Protein AF-A0A7S3IRS1-F1 (afdb_monomer)

Radius of gyration: 21.04 Å; Cα contacts (8 Å, |Δi|>4): 95; chains: 1; bounding box: 42×36×64 Å

Organism: NCBI:txid197538

Secondary structure (DSSP, 8-state):
--SHHHHHHHHHHHHHHHHHHHHHHHHHHHHHHHHHHH---EEEETT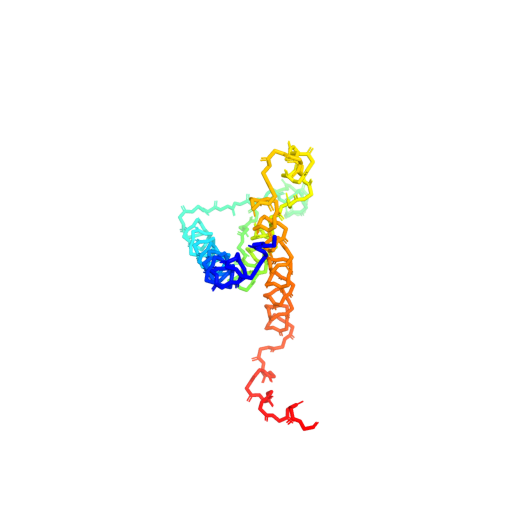TTTTT-EEEE----HHHHHHHHHHHT---HHHHHHH--TTT-HHHHHHHHHHHHHHHHHHHHHHHHHHHHHH-TTTGGGGGGS--

Sequence (132 aa):
MRRKQFFENFINIIKFGIFGSLFTYVFFVVFTYLLFNYVDMKMWDPEANDGQGATVDFNLTTLEIMLVCSIFVSSDIIAAMSILKFDEQPHIFSIILGEGLFNDVVVLVLYQTVNMFQENPESVFNTKMAFQ

Structure (mmCIF, N/CA/C/O backbone):
data_AF-A0A7S3IRS1-F1
#
_entry.id   AF-A0A7S3IRS1-F1
#
loop_
_atom_site.group_PDB
_atom_site.id
_atom_site.type_symbol
_atom_site.label_atom_id
_atom_site.label_alt_id
_atom_site.label_comp_id
_atom_site.label_asym_id
_atom_site.label_entity_id
_atom_site.label_seq_id
_atom_site.pdbx_PDB_ins_code
_atom_site.Cartn_x
_atom_site.Cartn_y
_atom_site.Cartn_z
_atom_site.occupancy
_atom_site.B_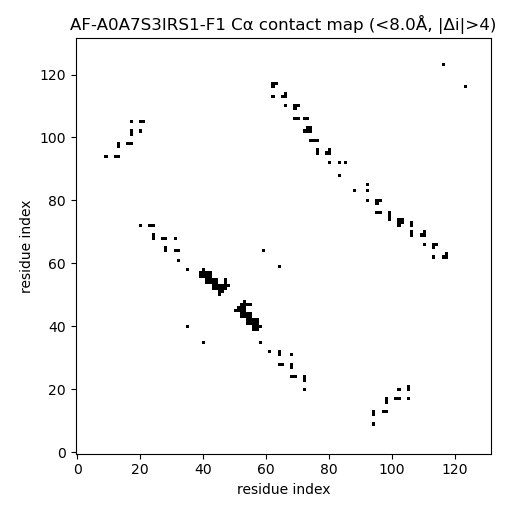iso_or_equiv
_atom_site.auth_seq_id
_atom_site.auth_comp_id
_atom_site.auth_asym_id
_atom_site.auth_atom_id
_atom_site.pdbx_PDB_model_num
ATOM 1 N N . MET A 1 1 ? -18.569 0.576 34.014 1.00 47.03 1 MET A N 1
ATOM 2 C CA . MET A 1 1 ? -17.466 -0.300 33.557 1.00 47.03 1 MET A CA 1
ATOM 3 C C . MET A 1 1 ? -17.968 -1.179 32.420 1.00 47.03 1 MET A C 1
ATOM 5 O O . MET A 1 1 ? -18.788 -2.046 32.666 1.00 47.03 1 MET A O 1
ATOM 9 N N . ARG A 1 2 ? -17.535 -0.935 31.178 1.00 50.00 2 ARG A N 1
ATOM 10 C CA . ARG A 1 2 ? -17.860 -1.804 30.027 1.00 50.00 2 ARG A CA 1
ATOM 11 C C . ARG A 1 2 ? -16.725 -1.877 28.992 1.00 50.00 2 ARG A C 1
ATOM 13 O O . ARG A 1 2 ? -16.952 -2.223 27.843 1.00 50.00 2 ARG A O 1
ATOM 20 N N . ARG A 1 3 ? -15.488 -1.573 29.420 1.00 52.94 3 ARG A N 1
ATOM 21 C CA . ARG A 1 3 ? -14.276 -1.665 28.584 1.00 52.94 3 ARG A CA 1
ATOM 22 C C . ARG A 1 3 ? -13.940 -3.118 28.198 1.00 52.94 3 ARG A C 1
ATOM 24 O O . ARG A 1 3 ? -13.416 -3.328 27.119 1.00 52.94 3 ARG A O 1
ATOM 31 N N . LYS A 1 4 ? -14.291 -4.125 29.014 1.00 52.31 4 LYS A N 1
ATOM 32 C CA . LYS A 1 4 ? -13.929 -5.539 28.760 1.00 52.31 4 LYS A CA 1
ATOM 33 C C . LYS A 1 4 ? -14.598 -6.162 27.524 1.00 52.31 4 LYS A C 1
ATOM 35 O O . LYS A 1 4 ? -13.896 -6.761 26.728 1.00 52.31 4 LYS A O 1
ATOM 40 N N . GLN A 1 5 ? -15.896 -5.939 27.304 1.00 54.34 5 GLN A N 1
ATOM 41 C CA . GLN A 1 5 ? -16.614 -6.493 26.136 1.00 54.34 5 GLN A CA 1
ATOM 42 C C . GLN A 1 5 ? -16.228 -5.826 24.806 1.00 54.34 5 GLN A C 1
ATOM 44 O O . GLN A 1 5 ? -16.491 -6.346 23.730 1.00 54.34 5 GLN A O 1
ATOM 49 N N . PHE A 1 6 ? -15.592 -4.659 24.875 1.00 52.94 6 PHE A N 1
ATOM 50 C CA . PHE A 1 6 ? -15.097 -3.941 23.707 1.00 52.94 6 PHE A CA 1
ATOM 51 C C . PHE A 1 6 ? -13.775 -4.521 23.200 1.00 52.94 6 PHE A C 1
ATOM 53 O O . PHE A 1 6 ? -13.571 -4.628 21.998 1.00 52.94 6 PHE A O 1
ATOM 60 N N . PHE A 1 7 ? -12.906 -4.952 24.123 1.00 54.34 7 PHE A N 1
ATOM 61 C CA . PHE A 1 7 ? -11.638 -5.614 23.807 1.00 54.34 7 PHE A CA 1
ATOM 62 C C . PHE A 1 7 ? -11.807 -7.071 23.354 1.00 54.34 7 PHE A C 1
ATOM 64 O O . PHE A 1 7 ? -10.923 -7.582 22.673 1.00 54.34 7 PHE A O 1
ATOM 71 N N . GLU A 1 8 ? -12.933 -7.723 23.665 1.00 59.78 8 GLU A N 1
ATOM 72 C CA . GLU A 1 8 ? -13.215 -9.096 23.209 1.00 59.78 8 GLU A CA 1
ATOM 73 C C . GLU A 1 8 ? -13.374 -9.188 21.681 1.00 59.78 8 GLU A C 1
ATOM 75 O O . GLU A 1 8 ? -12.903 -10.150 21.077 1.00 59.78 8 GLU A O 1
ATOM 80 N N . ASN A 1 9 ? -13.927 -8.154 21.032 1.00 57.59 9 ASN A N 1
ATOM 81 C CA . ASN A 1 9 ? -14.125 -8.130 19.575 1.00 57.59 9 ASN A CA 1
ATOM 82 C C . ASN A 1 9 ? -13.158 -7.206 18.819 1.00 57.59 9 ASN A C 1
ATOM 84 O O . ASN A 1 9 ? -13.053 -7.303 17.597 1.00 57.59 9 ASN A O 1
ATOM 88 N N . PHE A 1 10 ? -12.413 -6.349 19.519 1.00 63.25 10 PHE A N 1
ATOM 89 C CA . PHE A 1 10 ? -11.463 -5.411 18.914 1.00 63.25 10 PHE A CA 1
ATOM 90 C C . PHE A 1 10 ? -10.359 -6.114 18.115 1.00 63.25 10 PHE A C 1
ATOM 92 O O . PHE A 1 10 ? -10.013 -5.683 17.021 1.00 63.25 10 PHE A O 1
ATOM 99 N N . ILE A 1 11 ? -9.866 -7.252 18.611 1.00 61.72 11 ILE A N 1
ATOM 100 C CA . ILE A 1 11 ? -8.849 -8.053 17.917 1.00 61.72 11 ILE A CA 1
ATOM 101 C C . ILE A 1 11 ? -9.387 -8.637 16.606 1.00 61.72 11 ILE A C 1
ATOM 103 O O . ILE A 1 11 ? -8.650 -8.699 15.629 1.00 61.72 11 ILE A O 1
ATOM 107 N N . ASN A 1 12 ? -10.658 -9.042 16.546 1.00 63.69 12 ASN A N 1
ATOM 108 C CA . ASN A 1 12 ? -11.251 -9.512 15.290 1.00 63.69 12 ASN A CA 1
ATOM 109 C C . ASN A 1 12 ? -11.444 -8.370 14.284 1.00 63.69 12 ASN A C 1
ATOM 111 O O . A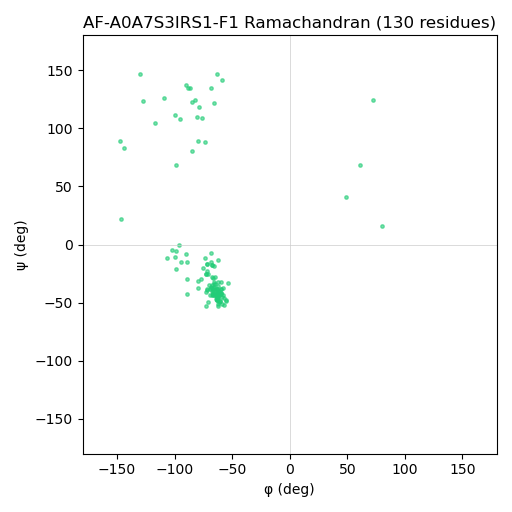SN A 1 12 ? -11.255 -8.581 13.090 1.00 63.69 12 ASN A O 1
ATOM 115 N N . ILE A 1 13 ? -11.759 -7.164 14.763 1.00 63.53 13 ILE A N 1
ATOM 116 C CA . ILE A 1 13 ? -11.887 -5.966 13.923 1.00 63.53 13 ILE A CA 1
ATOM 117 C C . ILE A 1 13 ? -10.513 -5.537 13.382 1.00 63.53 13 ILE A C 1
ATOM 119 O O . ILE A 1 13 ? -10.377 -5.287 12.188 1.00 63.53 13 ILE A O 1
ATOM 123 N N . ILE A 1 14 ? -9.467 -5.551 14.215 1.00 68.19 14 ILE A N 1
ATOM 124 C CA . ILE A 1 14 ? -8.084 -5.287 13.784 1.00 68.19 14 ILE A CA 1
ATOM 125 C C . ILE A 1 14 ? -7.589 -6.346 12.799 1.00 68.19 14 ILE A C 1
ATOM 127 O O . ILE A 1 14 ? -6.968 -6.001 11.799 1.00 68.19 14 ILE A O 1
ATOM 131 N N . LYS A 1 15 ? -7.867 -7.634 13.045 1.00 64.44 15 LYS A N 1
ATOM 132 C CA . LYS A 1 15 ? -7.507 -8.712 12.110 1.00 64.44 15 LYS A CA 1
ATOM 133 C C . LYS A 1 15 ? -8.123 -8.490 10.733 1.00 64.44 15 LYS A C 1
ATOM 135 O O . LYS A 1 15 ? -7.463 -8.760 9.737 1.00 64.44 15 LYS A O 1
ATOM 140 N N . PHE A 1 16 ? -9.353 -7.979 10.677 1.00 65.94 16 PHE A N 1
ATOM 141 C CA . PHE A 1 16 ? -9.988 -7.609 9.415 1.00 65.94 16 PHE A CA 1
ATOM 142 C C . PHE A 1 16 ? -9.315 -6.389 8.764 1.00 65.94 16 PHE A C 1
ATOM 144 O O . PHE A 1 16 ? -9.140 -6.385 7.551 1.00 65.94 16 PHE A O 1
ATOM 151 N N . GLY A 1 17 ? -8.864 -5.406 9.552 1.00 67.25 17 GLY A N 1
ATOM 152 C CA . GLY A 1 17 ? -8.081 -4.262 9.061 1.00 67.25 17 GLY A CA 1
ATOM 153 C C . GLY A 1 17 ? -6.730 -4.663 8.454 1.00 67.25 17 GLY A C 1
ATOM 154 O O . GLY A 1 17 ? -6.436 -4.292 7.324 1.00 67.25 17 GLY A O 1
ATOM 155 N N . ILE A 1 18 ? -5.954 -5.506 9.148 1.00 71.31 18 ILE A N 1
ATOM 156 C CA . ILE A 1 18 ? -4.665 -6.037 8.655 1.00 71.31 18 ILE A CA 1
ATOM 157 C C . ILE A 1 18 ? -4.864 -6.892 7.400 1.00 71.31 18 ILE A C 1
ATOM 159 O O . ILE A 1 18 ? -4.099 -6.812 6.441 1.00 71.31 18 ILE A O 1
ATOM 163 N N . PHE A 1 19 ? -5.898 -7.736 7.397 1.00 79.94 19 PHE A N 1
ATOM 164 C CA . PHE A 1 19 ? -6.239 -8.508 6.208 1.00 79.94 19 PHE A CA 1
ATOM 165 C C . PHE A 1 19 ? -6.630 -7.585 5.046 1.00 79.94 19 PHE A C 1
ATOM 167 O O . PHE A 1 19 ? -6.275 -7.859 3.904 1.00 79.94 19 PHE A O 1
ATOM 174 N N . GLY A 1 20 ? -7.299 -6.471 5.349 1.00 78.62 20 GLY A N 1
ATOM 175 C CA . GLY A 1 20 ? -7.629 -5.416 4.401 1.00 78.62 20 GLY A CA 1
ATOM 176 C C . GLY A 1 20 ? -6.396 -4.798 3.747 1.00 78.62 20 GLY A C 1
ATOM 177 O O . GLY A 1 20 ? -6.337 -4.779 2.523 1.00 78.62 20 GLY A O 1
ATOM 178 N N . SER A 1 21 ? -5.398 -4.363 4.522 1.00 81.19 21 SER A N 1
ATOM 179 C CA . SER A 1 21 ? -4.188 -3.721 3.979 1.00 81.19 21 SER A CA 1
ATOM 180 C C . SER A 1 21 ? -3.304 -4.674 3.164 1.00 81.19 21 SER A C 1
ATOM 182 O O . SER A 1 21 ? -2.744 -4.296 2.135 1.00 81.19 21 SER A O 1
ATOM 184 N N . LEU A 1 22 ? -3.229 -5.951 3.549 1.00 83.00 22 LEU A N 1
ATOM 185 C CA . LEU A 1 22 ? -2.554 -6.968 2.733 1.00 83.00 22 LEU A CA 1
ATOM 186 C C . LEU A 1 22 ? -3.325 -7.282 1.446 1.00 83.00 22 LEU A C 1
ATOM 188 O O . LEU A 1 22 ? -2.724 -7.479 0.390 1.00 83.00 22 LEU A O 1
ATOM 192 N N . PHE A 1 23 ? -4.656 -7.322 1.514 1.00 87.56 23 PHE A N 1
ATOM 193 C CA . PHE A 1 23 ? -5.488 -7.541 0.338 1.00 87.56 23 PHE A CA 1
ATOM 194 C C . PHE A 1 23 ? -5.400 -6.365 -0.644 1.00 87.56 23 PHE A C 1
ATOM 196 O O . PHE A 1 23 ? -5.249 -6.593 -1.846 1.00 87.56 23 PHE A O 1
ATOM 203 N N . THR A 1 24 ? -5.430 -5.120 -0.155 1.00 86.19 24 THR A N 1
ATOM 204 C CA . THR A 1 24 ? -5.234 -3.931 -0.998 1.00 86.19 24 THR A CA 1
ATOM 205 C C . THR A 1 24 ? -3.841 -3.912 -1.610 1.00 86.19 24 THR A C 1
ATOM 207 O O . THR A 1 24 ? -3.729 -3.609 -2.794 1.00 86.19 24 THR A O 1
ATOM 210 N N . TYR A 1 25 ? -2.801 -4.326 -0.878 1.00 87.25 25 TYR A N 1
ATOM 211 C CA . TYR A 1 25 ? -1.452 -4.474 -1.431 1.00 87.25 25 TYR A CA 1
ATOM 212 C C . TYR A 1 25 ? -1.408 -5.433 -2.625 1.00 87.25 25 TYR A C 1
ATOM 214 O O . TYR A 1 25 ? -0.934 -5.064 -3.700 1.00 87.25 25 TYR A O 1
ATOM 222 N N . VAL A 1 26 ? -1.952 -6.646 -2.474 1.00 88.25 26 VAL A N 1
ATOM 223 C CA . VAL A 1 26 ? -2.006 -7.625 -3.573 1.00 88.25 26 VAL A CA 1
ATOM 224 C C . VAL A 1 26 ? -2.793 -7.065 -4.755 1.00 88.25 26 VAL A C 1
ATOM 226 O O . VAL A 1 26 ? -2.368 -7.202 -5.902 1.00 88.25 26 VAL A O 1
ATOM 229 N N . PHE A 1 27 ? -3.915 -6.397 -4.482 1.00 90.62 27 PHE A N 1
ATOM 230 C CA . PHE A 1 27 ? -4.725 -5.777 -5.520 1.00 90.62 27 PHE A CA 1
ATOM 231 C C . PHE A 1 27 ? -3.956 -4.682 -6.272 1.00 90.62 27 PHE A C 1
ATOM 233 O O . PHE A 1 27 ? -3.968 -4.679 -7.501 1.00 90.62 27 PHE A O 1
ATOM 240 N N . PHE A 1 28 ? -3.234 -3.803 -5.570 1.00 89.12 28 PHE A N 1
ATOM 241 C CA . PHE A 1 28 ? -2.414 -2.758 -6.185 1.00 89.12 28 PHE A CA 1
ATOM 242 C C . PHE A 1 28 ? -1.272 -3.326 -7.023 1.00 89.12 28 PHE A C 1
ATOM 244 O O . PHE A 1 28 ? -1.060 -2.850 -8.137 1.00 89.12 28 PHE A O 1
ATOM 251 N N . VAL A 1 29 ? -0.578 -4.365 -6.552 1.00 88.00 29 VAL A N 1
ATOM 252 C CA . VAL A 1 29 ? 0.498 -5.012 -7.321 1.00 88.00 29 VAL A CA 1
ATOM 253 C C . VAL A 1 29 ? -0.051 -5.638 -8.602 1.00 88.00 29 VAL A C 1
ATOM 255 O O . VAL A 1 29 ? 0.491 -5.397 -9.679 1.00 88.00 29 VAL A O 1
ATOM 258 N N . VAL A 1 30 ? -1.150 -6.396 -8.515 1.00 89.06 30 VAL A N 1
ATOM 259 C CA . VAL A 1 30 ? -1.781 -7.021 -9.691 1.00 89.06 30 VAL A CA 1
ATOM 260 C C . VAL A 1 30 ? -2.285 -5.962 -10.665 1.00 89.06 30 VAL A C 1
ATOM 262 O O . VAL A 1 30 ? -2.035 -6.061 -11.864 1.00 89.06 30 VAL A O 1
ATOM 265 N N . PHE A 1 31 ? -2.971 -4.936 -10.164 1.00 88.25 31 PHE A N 1
ATOM 266 C CA . PHE A 1 31 ? -3.513 -3.868 -10.996 1.00 88.25 31 PHE A CA 1
ATOM 267 C C . PHE A 1 31 ? -2.405 -3.079 -11.700 1.00 88.25 31 PHE A C 1
ATOM 269 O O . PHE A 1 31 ? -2.497 -2.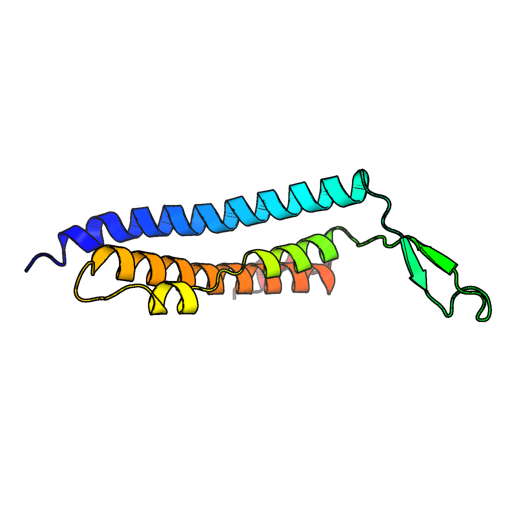828 -12.900 1.00 88.25 31 PHE A O 1
ATOM 276 N N . THR A 1 32 ? -1.327 -2.758 -10.985 1.00 84.62 32 THR A N 1
ATOM 277 C CA . THR A 1 32 ? -0.173 -2.048 -11.544 1.00 84.62 32 THR A CA 1
ATOM 278 C C . THR A 1 32 ? 0.560 -2.918 -12.564 1.00 84.62 32 THR A C 1
ATOM 280 O O . THR A 1 32 ? 0.850 -2.451 -13.660 1.00 84.62 32 THR A O 1
ATOM 283 N N . TYR A 1 33 ? 0.771 -4.206 -12.280 1.00 84.62 33 TYR A N 1
ATOM 284 C CA . TYR A 1 33 ? 1.360 -5.148 -13.238 1.00 84.62 33 TYR A CA 1
ATOM 285 C C . TYR A 1 33 ? 0.526 -5.283 -14.522 1.00 84.62 33 TYR A C 1
ATOM 287 O O . TYR A 1 33 ? 1.071 -5.301 -15.624 1.00 84.62 33 TYR A O 1
ATOM 295 N N . LEU A 1 34 ? -0.805 -5.341 -14.408 1.00 85.00 34 LEU A N 1
ATOM 296 C CA . LEU A 1 34 ? -1.689 -5.326 -15.574 1.00 85.00 34 LEU A CA 1
ATOM 297 C C . LEU A 1 34 ? -1.579 -4.001 -16.335 1.00 85.00 34 LEU A C 1
ATOM 299 O O . LEU A 1 34 ? -1.458 -4.027 -17.556 1.00 85.00 34 LEU A O 1
ATOM 303 N N . LEU A 1 35 ? -1.558 -2.858 -15.643 1.00 82.94 35 LEU A N 1
ATOM 304 C CA . LEU A 1 35 ? -1.369 -1.556 -16.284 1.00 82.94 35 LEU A CA 1
ATOM 305 C C . LEU A 1 35 ? -0.072 -1.496 -17.092 1.00 82.94 35 LEU A C 1
ATOM 307 O O . LEU A 1 35 ? -0.130 -1.093 -18.245 1.00 82.94 35 LEU A O 1
ATOM 311 N N . PHE A 1 36 ? 1.056 -1.963 -16.555 1.00 77.75 36 PHE A N 1
ATOM 312 C CA . PHE A 1 36 ? 2.326 -1.991 -17.294 1.00 77.75 36 PHE A CA 1
ATOM 313 C C . PHE A 1 36 ? 2.313 -2.923 -18.515 1.00 77.75 36 PHE A C 1
ATOM 315 O O . PHE A 1 36 ? 3.023 -2.665 -19.479 1.00 77.75 36 PHE A O 1
ATOM 322 N N . ASN A 1 37 ? 1.496 -3.982 -18.511 1.00 77.69 37 ASN A N 1
ATOM 323 C CA . ASN A 1 37 ? 1.354 -4.866 -19.673 1.00 77.69 37 ASN A CA 1
ATOM 324 C C . ASN A 1 37 ? 0.426 -4.295 -20.760 1.00 77.69 37 ASN A C 1
ATOM 326 O O . ASN A 1 37 ? 0.601 -4.608 -21.935 1.00 77.69 37 ASN A O 1
ATOM 330 N N . TYR A 1 38 ? -0.586 -3.508 -20.382 1.00 75.62 38 TYR A N 1
ATOM 331 C CA . TYR A 1 38 ? -1.579 -2.959 -21.318 1.00 75.62 38 TYR A CA 1
ATOM 332 C C . TYR A 1 38 ? -1.293 -1.512 -21.744 1.00 75.62 38 TYR A C 1
ATOM 334 O O . TYR A 1 38 ? -1.796 -1.075 -22.779 1.00 75.62 38 TYR A O 1
ATOM 342 N N . VAL A 1 39 ? -0.511 -0.766 -20.964 1.00 70.38 39 VAL A N 1
ATOM 343 C CA . VAL A 1 39 ? -0.173 0.639 -21.198 1.00 70.38 39 VAL A CA 1
ATOM 344 C C . VAL A 1 39 ? 1.331 0.743 -21.422 1.00 70.38 39 VAL A C 1
ATOM 346 O O . VAL A 1 39 ? 2.116 0.672 -20.481 1.00 70.38 39 VAL A O 1
ATOM 349 N N . ASP A 1 40 ? 1.724 0.936 -22.682 1.00 64.31 40 ASP A N 1
ATOM 350 C CA . ASP A 1 40 ? 3.110 1.221 -23.061 1.00 64.31 40 ASP A CA 1
ATOM 351 C C . ASP A 1 40 ? 3.441 2.668 -22.661 1.00 64.31 40 ASP A C 1
ATOM 353 O O . ASP A 1 40 ? 3.174 3.625 -23.396 1.00 64.31 40 ASP A O 1
ATOM 357 N N . MET A 1 41 ? 3.911 2.850 -21.425 1.00 63.22 41 MET A N 1
ATOM 358 C CA . MET A 1 41 ? 4.312 4.158 -20.915 1.00 63.22 41 MET A CA 1
ATOM 359 C C . MET A 1 41 ? 5.703 4.487 -21.450 1.00 63.22 41 MET A C 1
ATOM 361 O O . MET A 1 41 ? 6.671 3.786 -21.171 1.00 63.22 41 MET A O 1
ATOM 365 N N . LYS A 1 42 ? 5.811 5.570 -22.220 1.00 68.81 42 LYS A N 1
ATOM 366 C CA . LYS A 1 42 ? 7.089 6.079 -22.721 1.00 68.81 42 LYS A CA 1
ATOM 367 C C . LYS A 1 42 ? 7.413 7.381 -22.005 1.00 68.81 42 LYS A C 1
ATOM 369 O O . LYS A 1 42 ? 6.587 8.294 -21.978 1.00 68.81 42 LYS A O 1
ATOM 374 N N . MET A 1 43 ? 8.595 7.464 -21.411 1.00 66.94 43 MET A N 1
ATOM 375 C CA . MET A 1 43 ? 9.087 8.683 -20.781 1.00 66.94 43 MET A CA 1
ATOM 376 C C . MET A 1 43 ? 9.814 9.525 -21.830 1.00 66.94 43 MET A C 1
ATOM 378 O O . MET A 1 43 ? 10.592 9.005 -22.627 1.00 66.94 43 MET A O 1
ATOM 382 N N . TRP A 1 44 ? 9.542 10.829 -21.853 1.00 63.66 44 TRP A N 1
ATOM 383 C CA . TRP A 1 44 ? 10.276 11.761 -22.704 1.00 63.66 44 TRP A CA 1
ATOM 384 C C . TRP A 1 44 ? 11.604 12.111 -22.034 1.00 63.66 44 TRP A C 1
ATOM 386 O O . TRP A 1 44 ? 11.611 12.808 -21.018 1.00 63.66 44 TRP A O 1
ATOM 396 N N . ASP A 1 45 ? 12.708 11.626 -22.595 1.00 64.19 45 ASP A N 1
ATOM 397 C CA . ASP A 1 45 ? 14.055 11.988 -22.174 1.00 64.19 45 ASP A CA 1
ATOM 398 C C . ASP A 1 45 ? 14.610 13.055 -23.136 1.00 64.19 45 ASP A C 1
ATOM 400 O O . ASP A 1 45 ? 14.834 12.754 -24.312 1.00 64.19 45 ASP A O 1
ATOM 404 N N . PRO A 1 46 ? 14.811 14.308 -22.687 1.00 62.25 46 PRO A N 1
ATOM 405 C CA . PRO A 1 46 ? 15.347 15.379 -23.524 1.00 62.25 46 PRO A CA 1
ATOM 406 C C . PRO A 1 46 ? 16.827 15.189 -23.913 1.00 62.25 46 PRO A C 1
ATOM 408 O O . PRO A 1 46 ? 17.281 15.861 -24.839 1.00 62.25 46 PRO A O 1
ATOM 411 N N . GLU A 1 47 ? 17.574 14.293 -23.258 1.00 62.38 47 GLU A N 1
ATOM 412 C CA . GLU A 1 47 ? 19.004 14.058 -23.527 1.00 62.38 47 GLU A CA 1
ATOM 413 C C . GLU A 1 47 ? 19.268 12.834 -24.416 1.00 62.38 47 GLU A C 1
ATOM 415 O O . GLU A 1 47 ? 20.371 12.671 -24.947 1.00 62.38 47 GLU A O 1
ATOM 420 N N . ALA A 1 48 ? 18.255 12.001 -24.661 1.00 55.81 48 ALA A N 1
ATOM 421 C CA . ALA A 1 48 ? 18.385 10.850 -25.542 1.00 55.81 48 ALA A CA 1
ATOM 422 C C . ALA A 1 48 ? 18.569 11.274 -27.020 1.00 55.81 48 ALA A C 1
ATOM 424 O O . ALA A 1 48 ? 17.852 12.136 -27.532 1.00 55.81 48 ALA A O 1
ATOM 425 N N . ASN A 1 49 ? 19.526 10.635 -27.713 1.00 56.06 49 ASN A N 1
ATOM 426 C CA . ASN A 1 49 ? 20.008 10.961 -29.071 1.00 56.06 49 ASN A CA 1
ATOM 427 C C . ASN A 1 49 ? 20.619 12.374 -29.216 1.00 56.06 49 ASN A C 1
ATOM 429 O O . ASN A 1 49 ? 20.053 13.222 -29.904 1.00 56.06 49 ASN A O 1
ATOM 433 N N . ASP A 1 50 ? 21.783 12.626 -28.598 1.00 57.25 50 ASP A N 1
ATOM 434 C CA . ASP A 1 50 ? 22.581 13.859 -28.781 1.00 57.25 50 ASP A CA 1
ATOM 435 C C . ASP A 1 50 ? 21.755 15.165 -28.659 1.00 57.25 50 ASP A C 1
ATOM 437 O O . ASP A 1 50 ? 21.919 16.113 -29.432 1.00 57.25 50 ASP A O 1
ATOM 441 N N . GLY A 1 51 ? 20.833 15.218 -27.687 1.00 61.66 51 GLY A N 1
ATOM 442 C CA . GLY A 1 51 ? 20.023 16.409 -27.392 1.00 61.66 51 GLY A CA 1
ATOM 443 C C . GLY A 1 51 ? 18.819 16.648 -28.314 1.00 61.66 51 GLY A C 1
ATOM 444 O O . GLY A 1 51 ? 18.279 17.754 -28.327 1.00 61.66 51 GLY A O 1
ATOM 445 N N . GLN A 1 52 ? 18.385 15.648 -29.089 1.00 59.59 52 GLN A N 1
ATOM 446 C CA . GLN A 1 52 ? 17.175 15.744 -29.927 1.00 59.59 52 GLN A CA 1
ATOM 447 C C . GLN A 1 52 ? 15.895 15.290 -29.211 1.00 59.59 52 GLN A C 1
ATOM 449 O O . GLN A 1 52 ? 14.800 15.532 -29.718 1.00 59.59 52 GLN A O 1
ATOM 454 N N . GLY A 1 53 ? 16.028 14.722 -28.010 1.00 59.19 53 GLY A N 1
ATOM 455 C CA . GLY A 1 53 ? 14.928 14.213 -27.207 1.00 59.19 53 GLY A CA 1
ATOM 456 C C . GLY A 1 53 ? 14.364 12.920 -27.790 1.00 59.19 53 GLY A C 1
ATOM 457 O O . GLY A 1 53 ? 13.953 12.864 -28.950 1.00 59.19 53 GLY A O 1
ATOM 458 N N . ALA A 1 54 ? 14.326 11.859 -26.992 1.00 63.16 54 ALA A N 1
ATOM 459 C CA . ALA A 1 54 ? 13.738 10.592 -27.402 1.00 63.16 54 ALA A CA 1
ATOM 460 C C . ALA A 1 54 ? 12.759 10.082 -26.352 1.00 63.16 54 ALA A C 1
ATOM 462 O O . ALA A 1 54 ? 12.942 10.251 -25.148 1.00 63.16 54 ALA A O 1
ATOM 463 N N . THR A 1 55 ? 11.715 9.412 -26.824 1.00 62.38 55 THR A N 1
ATOM 464 C CA . THR A 1 55 ? 10.851 8.620 -25.957 1.00 62.38 55 THR A CA 1
ATOM 465 C C . THR A 1 55 ? 11.57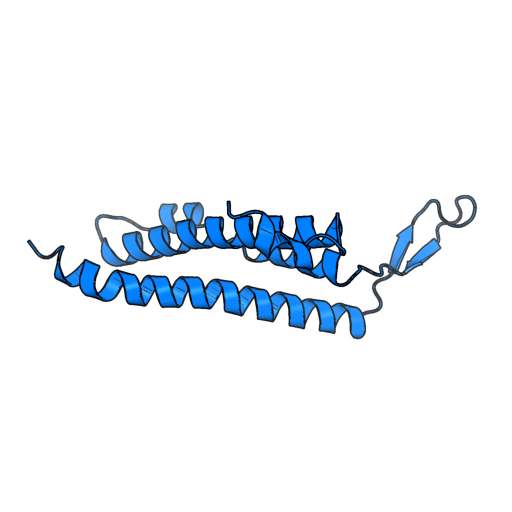6 7.325 -25.614 1.00 62.38 55 THR A C 1
ATOM 467 O O . THR A 1 55 ? 11.739 6.471 -26.488 1.00 62.38 55 THR A O 1
ATOM 470 N N . VAL A 1 56 ? 12.020 7.187 -24.370 1.00 66.31 56 VAL A N 1
ATOM 471 C CA . VAL A 1 56 ? 12.557 5.931 -23.841 1.00 66.31 56 VAL A CA 1
ATOM 472 C C . VAL A 1 56 ? 11.391 5.145 -23.245 1.00 66.31 56 VAL A C 1
ATOM 474 O O . VAL A 1 56 ? 10.513 5.718 -22.595 1.00 66.31 56 VAL A O 1
ATOM 477 N N . ASP A 1 57 ? 11.349 3.838 -23.492 1.00 66.69 57 ASP A N 1
ATOM 478 C CA . ASP A 1 57 ? 10.317 2.977 -22.917 1.00 66.69 57 ASP A CA 1
ATOM 479 C C . ASP A 1 57 ? 10.500 2.926 -21.392 1.00 66.69 57 ASP A C 1
ATOM 481 O O . ASP A 1 57 ? 11.566 2.567 -20.886 1.00 66.69 57 ASP A O 1
ATOM 485 N N . PHE A 1 58 ? 9.466 3.317 -20.647 1.00 64.69 58 PHE A N 1
ATOM 486 C CA . PHE A 1 58 ? 9.480 3.316 -19.189 1.00 64.69 58 PHE A CA 1
ATOM 487 C C . PHE A 1 58 ? 9.093 1.922 -18.699 1.00 64.69 58 PHE A C 1
ATOM 489 O O . PHE A 1 58 ? 7.940 1.646 -18.359 1.00 64.69 58 PHE A O 1
ATOM 496 N N . ASN A 1 59 ? 10.067 1.014 -18.715 1.00 65.25 59 ASN A N 1
ATOM 497 C CA . ASN A 1 59 ? 9.895 -0.336 -18.200 1.00 65.25 59 ASN A CA 1
ATOM 498 C C . ASN A 1 59 ? 10.393 -0.401 -16.752 1.00 65.25 59 ASN A C 1
ATOM 500 O O . ASN A 1 59 ? 11.594 -0.328 -16.504 1.00 65.25 59 ASN A O 1
ATOM 504 N N . LEU A 1 60 ? 9.466 -0.515 -15.800 1.00 67.81 60 LEU A N 1
ATOM 505 C CA . LEU A 1 60 ? 9.797 -0.801 -14.406 1.00 67.81 60 LEU A CA 1
ATOM 506 C C . LEU A 1 60 ? 9.891 -2.310 -14.202 1.00 67.81 60 LEU A C 1
ATOM 508 O O . LEU A 1 60 ? 8.997 -3.069 -14.593 1.00 67.81 60 LEU A O 1
ATOM 512 N N . THR A 1 61 ? 10.941 -2.738 -13.513 1.00 79.00 61 THR A N 1
ATOM 513 C CA . THR A 1 61 ? 11.087 -4.127 -13.085 1.00 79.00 61 THR A CA 1
ATOM 514 C C . THR A 1 61 ? 9.957 -4.474 -12.118 1.00 79.00 61 THR A C 1
ATOM 516 O O . THR A 1 61 ? 9.519 -3.649 -11.316 1.00 79.00 61 THR A O 1
ATOM 519 N N . THR A 1 62 ? 9.492 -5.726 -12.126 1.00 77.81 62 THR A N 1
ATOM 520 C CA . THR A 1 62 ? 8.417 -6.178 -11.225 1.00 77.81 62 THR A CA 1
ATOM 521 C C . THR A 1 62 ? 8.718 -5.895 -9.745 1.00 77.81 62 THR A C 1
ATOM 523 O O . THR A 1 62 ? 7.803 -5.569 -8.995 1.00 77.81 62 THR A O 1
ATOM 526 N N . LEU A 1 63 ? 9.987 -5.942 -9.325 1.00 82.44 63 LEU A N 1
ATOM 527 C CA . LEU A 1 63 ? 10.402 -5.583 -7.962 1.00 82.44 63 LEU A CA 1
ATOM 528 C C . LEU A 1 63 ? 10.233 -4.087 -7.655 1.00 82.44 63 LEU A C 1
ATOM 530 O O . LEU A 1 63 ? 9.753 -3.740 -6.578 1.00 82.44 63 LEU A O 1
ATOM 534 N N . GLU A 1 64 ? 10.545 -3.209 -8.609 1.00 83.00 64 GLU A N 1
ATOM 535 C CA . GLU A 1 64 ? 10.361 -1.761 -8.457 1.00 83.00 64 GLU A CA 1
ATOM 536 C C . GLU A 1 64 ? 8.870 -1.415 -8.362 1.00 83.00 64 GLU A C 1
ATOM 538 O O . GLU A 1 64 ? 8.463 -0.612 -7.521 1.00 83.00 64 GLU A O 1
ATOM 543 N N . ILE A 1 65 ? 8.033 -2.101 -9.149 1.00 85.12 65 ILE A N 1
ATOM 544 C CA . ILE A 1 65 ? 6.571 -2.002 -9.052 1.00 85.12 65 ILE A CA 1
ATOM 545 C C . ILE A 1 65 ? 6.097 -2.405 -7.649 1.00 85.12 65 ILE A C 1
ATOM 547 O O . ILE A 1 65 ? 5.278 -1.702 -7.055 1.00 85.12 65 ILE A O 1
ATOM 551 N N . MET A 1 66 ? 6.613 -3.507 -7.095 1.00 85.38 66 MET A N 1
ATOM 552 C CA . MET A 1 66 ? 6.257 -3.964 -5.746 1.00 85.38 66 MET A CA 1
ATOM 553 C C . MET A 1 66 ? 6.701 -2.975 -4.658 1.00 85.38 66 MET A C 1
ATOM 555 O O . MET A 1 66 ? 5.935 -2.729 -3.727 1.00 85.38 66 MET A O 1
ATOM 559 N N . LEU A 1 67 ? 7.880 -2.356 -4.792 1.00 86.31 67 LEU A N 1
ATOM 560 C CA . LEU A 1 67 ? 8.350 -1.313 -3.871 1.00 86.31 67 LEU A CA 1
ATOM 561 C C . LEU A 1 67 ? 7.421 -0.099 -3.871 1.00 86.31 67 LEU A C 1
ATOM 563 O O . LEU A 1 67 ? 6.983 0.351 -2.812 1.00 86.31 67 LEU A O 1
ATOM 567 N N . VAL A 1 68 ? 7.080 0.405 -5.058 1.00 87.38 68 VAL A N 1
ATOM 568 C CA . VAL A 1 68 ? 6.176 1.552 -5.208 1.00 87.38 68 VAL A CA 1
ATOM 569 C C . VAL A 1 68 ? 4.787 1.223 -4.651 1.00 87.38 68 VAL A C 1
ATOM 571 O O . VAL A 1 68 ? 4.226 2.004 -3.881 1.00 87.38 68 VAL A O 1
ATOM 574 N N . CYS A 1 69 ? 4.255 0.035 -4.957 1.00 88.31 69 CYS A N 1
ATOM 575 C CA . CYS A 1 69 ? 2.972 -0.422 -4.417 1.00 88.31 69 CYS A CA 1
ATOM 576 C C . CYS A 1 69 ? 2.994 -0.564 -2.888 1.00 88.31 69 CYS A C 1
ATOM 578 O O . CYS A 1 69 ? 1.976 -0.323 -2.242 1.00 88.31 69 CYS A O 1
ATOM 580 N N . SER A 1 70 ? 4.140 -0.927 -2.300 1.00 87.00 70 SER A N 1
ATOM 581 C CA . SER A 1 70 ? 4.284 -1.040 -0.846 1.00 87.00 70 SER A CA 1
ATOM 582 C C . SER A 1 70 ? 4.090 0.308 -0.163 1.00 87.00 70 SER A C 1
ATOM 584 O O . SER A 1 70 ? 3.445 0.371 0.878 1.00 87.00 70 SER A O 1
ATOM 586 N N . ILE A 1 71 ? 4.619 1.384 -0.746 1.00 87.62 71 ILE A N 1
ATOM 587 C CA . ILE A 1 71 ? 4.472 2.742 -0.209 1.00 87.62 71 ILE A CA 1
ATOM 588 C C . ILE A 1 71 ? 3.031 3.239 -0.398 1.00 87.62 71 ILE A C 1
ATOM 590 O O . ILE A 1 71 ? 2.470 3.853 0.508 1.00 87.62 71 ILE A O 1
ATOM 594 N N . PHE A 1 72 ? 2.399 2.933 -1.537 1.00 87.38 72 PHE A N 1
ATOM 595 C CA . PHE A 1 72 ? 1.029 3.373 -1.839 1.00 87.38 72 PHE A CA 1
ATOM 596 C C . PHE A 1 72 ? -0.067 2.759 -0.961 1.00 87.38 72 PHE A C 1
ATOM 598 O O . PHE A 1 72 ? -1.165 3.304 -0.905 1.00 87.38 72 PHE A O 1
ATOM 605 N N . VAL A 1 73 ? 0.209 1.657 -0.265 1.00 87.81 73 VAL A N 1
ATOM 606 C CA . VAL A 1 73 ? -0.725 1.054 0.704 1.00 87.81 73 VAL A CA 1
ATOM 607 C C . VAL A 1 73 ? -0.830 1.849 2.011 1.00 87.81 73 VAL A C 1
ATOM 609 O O . VAL A 1 73 ? -1.737 1.607 2.808 1.00 87.81 73 VAL A O 1
ATOM 612 N N . SER A 1 74 ? 0.058 2.818 2.236 1.00 87.06 74 SER A N 1
ATOM 613 C CA . SER A 1 74 ? -0.014 3.695 3.405 1.00 87.06 74 SER A CA 1
ATOM 614 C C . SER A 1 74 ? -1.336 4.477 3.471 1.00 87.06 74 SER A C 1
ATOM 616 O O . SER A 1 74 ? -1.852 4.940 2.454 1.00 87.06 74 SER A O 1
ATOM 618 N N . SER A 1 75 ? -1.867 4.641 4.684 1.00 85.06 75 SER A N 1
ATOM 619 C CA . SER A 1 75 ? -3.163 5.270 4.974 1.00 85.06 75 SER A CA 1
ATOM 620 C C . SER A 1 75 ? -2.976 6.365 6.022 1.00 85.06 75 SER A C 1
ATOM 622 O O . SER A 1 75 ? -2.524 6.094 7.133 1.00 85.06 75 SER A O 1
ATOM 624 N N . ASP A 1 76 ? -3.379 7.597 5.706 1.00 85.25 76 ASP A N 1
ATOM 625 C CA . ASP A 1 76 ? -3.226 8.748 6.604 1.00 85.25 76 ASP A CA 1
ATOM 626 C C . ASP A 1 76 ? -4.309 8.799 7.694 1.00 85.25 76 ASP A C 1
ATOM 628 O O . ASP A 1 76 ? -5.349 9.456 7.565 1.00 85.25 76 ASP A O 1
ATOM 632 N N . ILE A 1 77 ? -4.048 8.157 8.833 1.00 85.81 77 ILE A N 1
ATOM 633 C CA . ILE A 1 77 ? -5.006 8.147 9.949 1.00 85.81 77 ILE A CA 1
ATOM 634 C C . ILE A 1 77 ? -5.127 9.473 10.698 1.00 85.81 77 ILE A C 1
ATOM 636 O O . ILE A 1 77 ? -6.180 9.751 11.266 1.00 85.81 77 ILE A O 1
ATOM 640 N N . ILE A 1 78 ? -4.100 10.329 10.693 1.00 85.81 78 ILE A N 1
ATOM 641 C CA . ILE A 1 78 ? -4.114 11.601 11.442 1.00 85.81 78 ILE A CA 1
ATOM 642 C C . ILE A 1 78 ? -5.220 12.526 10.913 1.00 85.81 78 ILE A C 1
ATOM 644 O O . ILE A 1 78 ? -5.921 13.171 11.697 1.00 85.81 78 ILE A O 1
ATOM 648 N N . ALA A 1 79 ? -5.436 12.535 9.594 1.00 86.31 79 ALA A N 1
ATOM 649 C CA . ALA A 1 79 ? -6.510 13.296 8.968 1.00 86.31 79 ALA A CA 1
ATOM 650 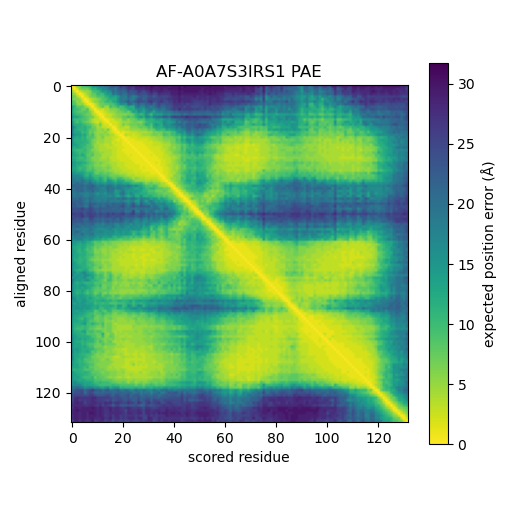C C . ALA A 1 79 ? -7.892 12.794 9.420 1.00 86.31 79 ALA A C 1
ATOM 652 O O . ALA A 1 79 ? -8.715 13.591 9.875 1.00 86.31 79 ALA A O 1
ATOM 653 N N . ALA A 1 80 ? -8.127 11.478 9.396 1.00 84.31 80 ALA A N 1
ATOM 654 C CA . ALA A 1 80 ? -9.378 10.880 9.873 1.00 84.31 80 ALA A CA 1
ATOM 655 C C . ALA A 1 80 ? -9.621 11.150 11.371 1.00 84.31 80 ALA A C 1
ATOM 657 O O . ALA A 1 80 ? -10.734 11.482 11.787 1.00 84.31 80 ALA A O 1
ATOM 658 N N . MET A 1 81 ? -8.563 11.081 12.178 1.00 83.50 81 MET A N 1
ATOM 659 C CA . MET A 1 81 ? -8.604 11.323 13.622 1.00 83.50 81 MET A CA 1
ATOM 660 C C . MET A 1 81 ? -8.905 12.783 13.974 1.00 83.50 81 MET A C 1
ATOM 662 O O . MET A 1 81 ? -9.504 13.040 15.013 1.00 83.50 81 MET A O 1
ATOM 666 N N . SER A 1 82 ? -8.538 13.733 13.109 1.00 85.12 82 SER A N 1
ATOM 667 C CA . SER A 1 82 ? -8.838 15.157 13.311 1.00 85.12 82 SER A CA 1
ATOM 668 C C . SER A 1 82 ? -10.321 15.507 13.117 1.00 85.12 82 SER A C 1
ATOM 670 O O . SER A 1 82 ? -10.797 16.503 13.660 1.00 85.12 82 SER A O 1
ATOM 672 N N . ILE A 1 83 ? -11.058 14.682 12.365 1.00 85.81 83 ILE A N 1
ATOM 673 C CA . ILE A 1 83 ? -12.484 14.882 12.063 1.00 85.81 83 ILE A CA 1
ATOM 674 C C . ILE A 1 83 ? -13.370 14.223 13.133 1.00 85.81 83 ILE A C 1
ATOM 676 O O . ILE A 1 83 ? -14.479 14.685 13.409 1.00 85.81 83 ILE A O 1
ATOM 680 N N . LEU A 1 84 ? -12.889 13.148 13.760 1.00 80.94 84 LEU A N 1
ATOM 681 C CA . LEU A 1 84 ? -13.632 12.389 14.761 1.00 80.94 84 LEU A CA 1
ATOM 682 C C . LEU A 1 84 ? -13.552 13.023 16.151 1.00 80.94 84 LEU A C 1
ATOM 684 O O . LEU A 1 84 ? -12.481 13.173 16.736 1.00 80.94 84 LEU A O 1
ATOM 688 N N . LYS A 1 85 ? -14.717 13.303 16.739 1.00 77.12 85 LYS A N 1
ATOM 689 C CA . LYS A 1 85 ? -14.819 13.720 18.141 1.00 77.12 85 LYS A CA 1
ATOM 690 C C . LYS A 1 85 ? -14.863 12.503 19.059 1.00 77.12 85 LYS A C 1
ATOM 692 O O . LYS A 1 85 ? -15.770 11.674 18.972 1.00 77.12 85 LYS A O 1
ATOM 697 N N . PHE A 1 86 ? -13.912 12.435 19.988 1.00 69.50 86 PHE A N 1
ATOM 698 C CA . PHE A 1 86 ? -13.816 11.350 20.968 1.00 69.50 86 PHE A CA 1
ATOM 699 C C . PHE A 1 86 ? -15.064 11.231 21.861 1.00 69.50 86 PHE A C 1
ATOM 701 O O . PHE A 1 86 ? -15.449 10.126 22.244 1.00 69.50 86 PHE A O 1
ATOM 708 N N . ASP A 1 87 ? -15.713 12.361 22.149 1.00 72.44 87 ASP A N 1
ATOM 709 C CA . ASP A 1 87 ? -16.861 12.436 23.058 1.00 72.44 87 ASP A CA 1
ATOM 710 C C . ASP A 1 87 ? -18.139 11.809 22.481 1.00 72.44 87 ASP A C 1
ATOM 712 O O . ASP A 1 87 ? -18.996 11.347 23.234 1.00 72.44 87 ASP A O 1
ATOM 716 N N . GLU A 1 88 ? -18.266 11.758 21.152 1.00 76.75 88 GLU A N 1
ATOM 717 C CA . GLU A 1 88 ? -19.455 11.228 20.479 1.00 76.75 88 GLU A CA 1
ATOM 718 C C . GLU A 1 88 ? -19.340 9.714 20.239 1.00 76.75 88 GLU A C 1
ATOM 720 O O . GLU A 1 88 ? -20.306 8.979 20.463 1.00 76.75 88 GLU A O 1
ATOM 725 N N . GLN A 1 89 ? -18.169 9.220 19.807 1.00 74.25 89 GLN A N 1
ATOM 726 C CA . GLN A 1 89 ? -17.982 7.811 19.424 1.00 74.25 89 GLN A CA 1
ATOM 727 C C . GLN A 1 89 ? -16.595 7.242 19.792 1.00 74.25 89 GLN A C 1
ATOM 729 O O . GLN A 1 89 ? -15.725 7.081 18.931 1.00 74.25 89 GLN A O 1
ATOM 734 N N . PRO A 1 90 ? -16.393 6.796 21.049 1.00 73.88 90 PRO A N 1
ATOM 735 C CA . PRO A 1 90 ? -15.109 6.246 21.498 1.00 73.88 90 PRO A CA 1
ATOM 736 C C . PRO A 1 90 ? -14.742 4.898 20.847 1.00 73.88 90 PRO A C 1
ATOM 738 O O . PRO A 1 90 ? -13.580 4.498 20.877 1.00 73.88 90 PRO A O 1
ATOM 741 N N . HIS A 1 91 ? -15.705 4.179 20.251 1.00 72.31 91 HIS A N 1
ATOM 742 C CA . HIS A 1 91 ? -15.436 2.901 19.573 1.00 72.31 91 HIS A CA 1
ATOM 743 C C . HIS A 1 91 ? -14.707 3.071 18.260 1.00 72.31 91 HIS A C 1
ATOM 745 O O . HIS A 1 91 ? -13.650 2.477 18.057 1.00 72.31 91 HIS A O 1
ATOM 751 N N . ILE A 1 92 ? -15.262 3.912 17.397 1.00 76.69 92 ILE A N 1
ATOM 752 C CA . ILE A 1 92 ? -14.756 4.117 16.046 1.00 76.69 92 ILE A CA 1
ATOM 753 C C . ILE A 1 92 ? -13.376 4.771 16.108 1.00 76.69 92 ILE A C 1
ATOM 755 O O . ILE A 1 92 ? -12.468 4.348 15.400 1.00 76.69 92 ILE A O 1
ATOM 759 N N . PHE A 1 93 ? -13.182 5.687 17.061 1.00 79.88 93 PHE A N 1
ATOM 760 C CA . PHE A 1 93 ? -11.879 6.276 17.358 1.00 79.88 93 PHE A CA 1
ATOM 761 C C . PHE A 1 93 ? -10.808 5.220 17.673 1.00 79.88 93 PHE A C 1
ATOM 763 O O . PHE A 1 93 ? -9.726 5.241 17.097 1.00 79.88 93 PHE A O 1
ATOM 770 N N . SER A 1 94 ? -11.109 4.255 18.553 1.00 77.56 94 SER A N 1
ATOM 771 C CA . SER A 1 94 ? -10.150 3.190 18.883 1.00 77.56 94 SER A CA 1
ATOM 772 C C . SER A 1 94 ? -9.853 2.258 17.704 1.00 77.56 94 SER A C 1
ATOM 774 O O . SER A 1 94 ? -8.738 1.758 17.597 1.00 77.56 94 SER A O 1
ATOM 776 N N . ILE A 1 95 ? -10.832 2.034 16.819 1.00 78.75 95 ILE A N 1
ATOM 777 C CA . ILE A 1 95 ? -10.689 1.167 15.641 1.00 78.75 95 ILE A CA 1
ATOM 778 C C . ILE A 1 95 ? -9.783 1.815 14.597 1.00 78.75 95 ILE A C 1
ATOM 780 O O . ILE A 1 95 ? -8.845 1.166 14.150 1.00 78.75 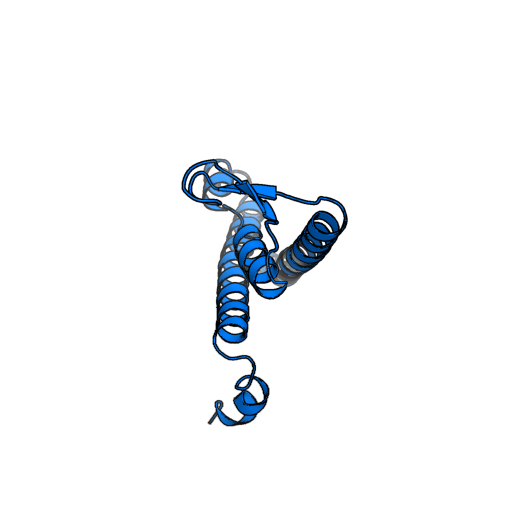95 ILE A O 1
ATOM 784 N N . ILE A 1 96 ? -10.028 3.079 14.248 1.00 80.62 96 ILE A N 1
ATOM 785 C CA . ILE A 1 96 ? -9.247 3.804 13.232 1.00 80.62 96 ILE A CA 1
ATOM 786 C C . ILE A 1 96 ? -7.810 4.020 13.706 1.00 80.62 96 ILE A C 1
ATOM 788 O O . ILE A 1 96 ? -6.871 3.810 12.947 1.00 80.62 96 ILE A O 1
ATOM 792 N N . LEU A 1 97 ? -7.624 4.357 14.987 1.00 80.69 97 LEU A N 1
ATOM 793 C CA . LEU A 1 97 ? -6.288 4.439 15.572 1.00 80.69 97 LEU A CA 1
ATOM 794 C C . LEU A 1 97 ? -5.555 3.091 15.497 1.00 80.69 97 LEU A C 1
ATOM 796 O O . LEU A 1 97 ? -4.367 3.053 15.194 1.00 80.69 97 LEU A O 1
ATOM 800 N N . GLY A 1 98 ? -6.256 1.990 15.787 1.00 79.69 98 GLY A N 1
ATOM 801 C CA . GLY A 1 98 ? -5.698 0.645 15.686 1.00 79.69 98 GLY A CA 1
ATOM 802 C C . GLY A 1 98 ? -5.297 0.299 14.254 1.00 79.69 98 GLY A C 1
ATOM 803 O O . GLY A 1 98 ? -4.156 -0.082 14.025 1.00 79.69 98 GLY A O 1
ATOM 804 N N . GLU A 1 99 ? -6.211 0.455 13.298 1.00 82.62 99 GLU A N 1
ATOM 805 C CA . GLU A 1 99 ? -5.973 0.161 11.881 1.00 82.62 99 GLU A CA 1
ATOM 806 C C . GLU A 1 99 ? -4.765 0.925 11.325 1.00 82.62 99 GLU A C 1
ATOM 808 O O . GLU A 1 99 ? -3.869 0.281 10.786 1.00 82.62 99 GLU A O 1
ATOM 813 N N . GLY A 1 100 ? -4.660 2.234 11.567 1.00 84.75 100 GLY A N 1
ATOM 814 C CA . GLY A 1 100 ? -3.515 3.024 11.105 1.00 84.75 100 GLY A CA 1
ATOM 815 C C . GLY A 1 100 ? -2.178 2.607 11.689 1.00 84.75 100 GLY A C 1
ATOM 816 O O . GLY A 1 100 ? -1.219 2.422 10.949 1.00 84.75 100 GLY A O 1
ATOM 817 N N . LEU A 1 101 ? -2.115 2.394 13.009 1.00 83.31 101 LEU A N 1
ATOM 818 C CA . LEU A 1 101 ? -0.880 1.943 13.660 1.00 83.31 101 LEU A CA 1
ATOM 819 C C . LEU A 1 101 ? -0.409 0.593 13.106 1.00 83.31 101 LEU A C 1
ATOM 821 O O . LEU A 1 101 ? 0.789 0.368 12.954 1.00 83.31 101 LEU A O 1
ATOM 825 N N . PHE A 1 102 ? -1.343 -0.315 12.810 1.00 83.12 102 PHE A N 1
ATOM 826 C CA . PHE A 1 102 ? -1.009 -1.585 12.172 1.00 83.12 102 PHE A CA 1
ATOM 827 C C . PHE A 1 102 ? -0.613 -1.409 10.704 1.00 83.12 102 PHE A C 1
ATOM 829 O O . PHE A 1 102 ? 0.313 -2.086 10.258 1.00 83.12 102 PHE A O 1
ATOM 836 N N . ASN A 1 103 ? -1.271 -0.515 9.965 1.00 85.56 103 ASN A N 1
ATOM 837 C CA . ASN A 1 103 ? -0.947 -0.241 8.570 1.00 85.56 103 ASN A CA 1
ATOM 838 C C . ASN A 1 103 ? 0.484 0.293 8.409 1.00 85.56 103 ASN A C 1
ATOM 840 O O . ASN A 1 103 ? 1.223 -0.216 7.569 1.00 85.56 103 ASN A O 1
ATOM 844 N N . ASP A 1 104 ? 0.917 1.208 9.280 1.00 87.62 104 ASP A N 1
ATOM 845 C CA . ASP A 1 104 ? 2.290 1.732 9.286 1.00 87.62 104 ASP A CA 1
ATOM 846 C C . ASP A 1 104 ? 3.332 0.614 9.462 1.00 87.62 104 ASP A C 1
ATOM 848 O O . ASP A 1 104 ? 4.338 0.565 8.751 1.00 87.62 104 ASP A O 1
ATOM 852 N N . VAL A 1 105 ? 3.079 -0.332 10.377 1.00 87.06 105 VAL A N 1
ATOM 853 C CA . VAL A 1 105 ? 3.965 -1.488 10.594 1.00 87.06 105 VAL A CA 1
ATOM 854 C C . VAL A 1 105 ? 3.988 -2.402 9.366 1.00 87.06 105 VAL A C 1
ATOM 856 O O . VAL A 1 105 ? 5.059 -2.853 8.963 1.00 87.06 105 VAL A O 1
ATOM 859 N N . VAL A 1 106 ? 2.829 -2.676 8.758 1.00 86.50 106 VAL A N 1
ATOM 860 C CA . VAL A 1 106 ? 2.726 -3.536 7.567 1.00 86.50 106 VAL A CA 1
ATOM 861 C C . VAL A 1 106 ? 3.465 -2.919 6.380 1.00 86.50 106 VAL A C 1
ATOM 863 O O . VAL A 1 106 ? 4.263 -3.611 5.749 1.00 86.50 106 VAL A O 1
ATOM 866 N N . VAL A 1 107 ? 3.258 -1.630 6.107 1.00 87.25 107 VAL A N 1
ATOM 867 C CA . VAL A 1 107 ? 3.931 -0.898 5.022 1.00 87.25 107 VAL A CA 1
ATOM 868 C C . VAL A 1 107 ? 5.443 -0.866 5.231 1.00 87.25 107 VAL A C 1
ATOM 870 O O . VAL A 1 107 ? 6.190 -1.120 4.286 1.00 87.25 107 VAL A O 1
ATOM 873 N N . LEU A 1 108 ? 5.910 -0.630 6.462 1.00 89.00 108 LEU A N 1
ATOM 874 C CA . LEU A 1 108 ? 7.339 -0.638 6.782 1.00 89.00 108 LEU A CA 1
ATOM 875 C C . LEU A 1 108 ? 7.971 -2.019 6.563 1.00 89.00 108 LEU A C 1
ATOM 877 O O . LEU A 1 108 ? 9.038 -2.114 5.955 1.00 89.00 108 LEU A O 1
ATOM 881 N N . VAL A 1 109 ? 7.313 -3.091 7.018 1.00 88.75 109 VAL A N 1
ATOM 882 C CA . VAL A 1 109 ? 7.806 -4.466 6.834 1.00 88.75 109 VAL A CA 1
ATOM 883 C C . VAL A 1 109 ? 7.793 -4.864 5.359 1.00 88.75 109 VAL A C 1
ATOM 885 O O . VAL A 1 109 ? 8.765 -5.457 4.891 1.00 88.75 109 VAL A O 1
ATOM 888 N N . LEU A 1 110 ? 6.735 -4.529 4.612 1.00 86.88 110 LEU A N 1
ATOM 889 C CA . LEU A 1 110 ? 6.664 -4.782 3.170 1.00 86.88 110 LEU A CA 1
ATOM 890 C C . LEU A 1 110 ? 7.787 -4.047 2.432 1.00 86.88 110 LEU A C 1
ATOM 892 O O . LEU A 1 110 ? 8.525 -4.683 1.683 1.00 86.88 110 LEU A O 1
ATOM 896 N N . TYR A 1 111 ? 7.988 -2.758 2.711 1.00 87.69 111 TYR A N 1
ATOM 897 C CA . TYR A 1 111 ? 9.034 -1.959 2.076 1.00 87.69 111 TYR A CA 1
ATOM 898 C C . TYR A 1 111 ? 10.424 -2.534 2.356 1.00 87.69 111 TYR A C 1
ATOM 900 O O . TYR A 1 111 ? 11.199 -2.756 1.429 1.00 87.69 111 TYR A O 1
ATOM 908 N N . GLN A 1 112 ? 10.725 -2.845 3.620 1.00 87.75 112 GLN A N 1
ATOM 909 C CA . GLN A 1 112 ? 12.003 -3.454 3.994 1.00 87.75 112 GLN A CA 1
ATOM 910 C C . GLN A 1 112 ? 12.203 -4.808 3.316 1.00 87.75 112 GLN A C 1
ATOM 912 O O . GLN A 1 112 ? 13.289 -5.083 2.813 1.00 87.75 112 GLN A O 1
ATOM 917 N N . THR A 1 113 ? 11.155 -5.631 3.261 1.00 86.31 113 THR A N 1
ATOM 918 C CA . THR A 1 113 ? 11.209 -6.943 2.615 1.00 86.31 113 THR A CA 1
ATOM 919 C C . THR A 1 113 ? 11.521 -6.796 1.127 1.00 86.31 113 THR A C 1
ATOM 921 O O . THR A 1 113 ? 12.466 -7.415 0.646 1.00 86.31 113 THR A O 1
ATOM 924 N N . VAL A 1 114 ? 10.785 -5.952 0.394 1.00 85.75 114 VAL A N 1
ATOM 925 C CA . VAL A 1 114 ? 11.006 -5.778 -1.051 1.00 85.75 114 VAL A CA 1
ATOM 926 C C . VAL A 1 114 ? 12.349 -5.092 -1.333 1.00 85.75 114 VAL A C 1
ATOM 928 O O . VAL A 1 114 ? 13.046 -5.511 -2.255 1.00 85.75 114 VAL A O 1
ATOM 931 N N . ASN A 1 115 ? 12.779 -4.125 -0.513 1.00 83.69 115 ASN A N 1
ATOM 932 C CA . ASN A 1 115 ? 14.097 -3.500 -0.661 1.00 83.69 115 ASN A CA 1
ATOM 933 C C . ASN A 1 115 ? 15.236 -4.517 -0.480 1.00 83.69 115 ASN A C 1
ATOM 935 O O . ASN A 1 115 ? 16.177 -4.541 -1.269 1.00 83.69 115 ASN A O 1
ATOM 939 N N . MET A 1 116 ? 15.122 -5.418 0.505 1.00 80.81 116 MET A N 1
ATOM 940 C CA . MET A 1 116 ? 16.079 -6.518 0.679 1.00 80.81 116 MET A CA 1
ATOM 941 C C . MET A 1 116 ? 16.106 -7.456 -0.536 1.00 80.81 116 MET A C 1
ATOM 943 O O . MET A 1 116 ? 17.185 -7.872 -0.958 1.00 80.81 116 MET A O 1
ATOM 947 N N . PHE A 1 117 ? 14.943 -7.767 -1.120 1.00 79.56 117 PHE A N 1
ATOM 948 C CA . PHE A 1 117 ? 14.859 -8.574 -2.344 1.00 79.56 117 PHE A CA 1
ATOM 949 C C . PHE A 1 117 ? 15.482 -7.883 -3.562 1.00 79.56 117 PHE A C 1
ATOM 951 O O . PHE A 1 117 ? 16.054 -8.566 -4.410 1.00 79.56 117 PHE A O 1
ATOM 958 N N . GLN A 1 118 ? 15.384 -6.555 -3.655 1.00 75.50 118 GLN A N 1
ATOM 959 C CA . GLN A 1 118 ? 15.988 -5.780 -4.738 1.00 75.50 118 GLN A CA 1
ATOM 960 C C . GLN A 1 118 ? 17.515 -5.697 -4.615 1.00 75.50 118 GLN A C 1
ATOM 962 O O . GLN A 1 118 ? 18.211 -5.825 -5.619 1.00 75.50 118 GLN A O 1
ATOM 967 N N . GLU A 1 1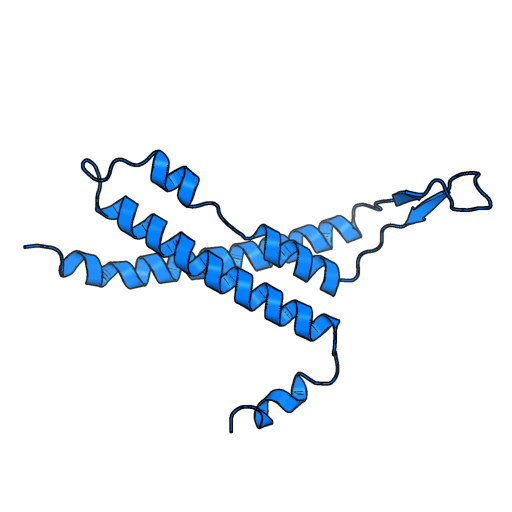19 ? 18.045 -5.513 -3.404 1.00 72.69 119 GLU A N 1
ATOM 968 C CA . GLU A 1 119 ? 19.492 -5.392 -3.184 1.00 72.69 119 GLU A CA 1
ATOM 969 C C . GLU A 1 119 ? 20.233 -6.742 -3.241 1.00 72.69 119 GLU A C 1
ATOM 971 O O . GLU A 1 119 ? 21.403 -6.765 -3.617 1.00 72.69 119 GLU A O 1
ATOM 976 N N . ASN A 1 120 ? 19.595 -7.869 -2.881 1.00 65.19 120 ASN A N 1
ATOM 977 C CA . ASN A 1 120 ? 20.250 -9.186 -2.829 1.00 65.19 120 ASN A CA 1
ATOM 978 C C . ASN A 1 120 ? 19.303 -10.362 -3.170 1.00 65.19 120 ASN A C 1
ATOM 980 O O . ASN A 1 120 ? 18.752 -10.993 -2.262 1.00 65.19 120 ASN A O 1
ATOM 984 N N . PRO A 1 121 ? 19.170 -10.762 -4.449 1.00 57.41 121 PRO A N 1
ATOM 985 C CA . PRO A 1 121 ? 18.325 -11.898 -4.832 1.00 57.41 121 PRO A CA 1
ATOM 986 C C . PRO A 1 121 ? 18.807 -13.268 -4.299 1.00 57.41 121 PRO A C 1
ATOM 988 O O . PRO A 1 121 ? 18.007 -14.199 -4.224 1.00 57.41 121 PRO A O 1
ATOM 991 N N . GLU A 1 122 ? 20.077 -13.415 -3.888 1.00 54.00 122 GLU A N 1
ATOM 992 C CA . GLU A 1 122 ? 20.651 -14.703 -3.441 1.00 54.00 122 GLU A CA 1
ATOM 993 C C . GLU A 1 122 ? 20.622 -14.953 -1.915 1.00 54.00 122 GLU A C 1
ATOM 995 O O . GLU A 1 122 ? 20.794 -16.091 -1.475 1.00 54.00 122 GLU A O 1
ATOM 1000 N N . SER A 1 123 ? 20.384 -13.942 -1.071 1.00 49.81 123 SER A N 1
ATOM 1001 C CA . SER A 1 123 ? 20.534 -14.087 0.392 1.00 49.81 123 SER A CA 1
ATOM 1002 C C . SER A 1 123 ? 19.268 -14.558 1.123 1.00 49.81 123 SER A C 1
ATOM 1004 O O . SER A 1 123 ? 19.353 -15.041 2.256 1.00 49.81 123 SER A O 1
ATOM 1006 N N . VAL A 1 124 ? 18.098 -14.496 0.478 1.00 52.12 124 VAL A N 1
ATOM 1007 C CA . VAL A 1 124 ? 16.807 -14.791 1.129 1.00 52.12 124 VAL A CA 1
ATOM 1008 C C . VAL A 1 124 ? 16.606 -16.286 1.411 1.00 52.12 124 VAL A C 1
ATOM 1010 O O . VAL A 1 124 ? 15.939 -16.659 2.376 1.00 52.12 124 VAL A O 1
ATOM 1013 N N . PHE A 1 125 ? 17.254 -17.177 0.654 1.00 46.56 125 PHE A N 1
ATOM 1014 C CA . PHE A 1 125 ? 17.228 -18.612 0.971 1.00 46.56 125 PHE A CA 1
ATOM 1015 C C . PHE A 1 125 ? 18.061 -18.978 2.213 1.00 46.56 125 PHE A C 1
ATOM 1017 O O . PHE A 1 125 ? 17.852 -20.046 2.791 1.00 46.56 125 PHE A O 1
ATOM 1024 N N . ASN A 1 126 ? 18.960 -18.093 2.664 1.00 43.62 126 ASN A N 1
ATOM 1025 C CA . ASN A 1 126 ? 19.871 -18.349 3.785 1.00 43.62 126 ASN A CA 1
ATOM 1026 C C . ASN A 1 126 ? 19.40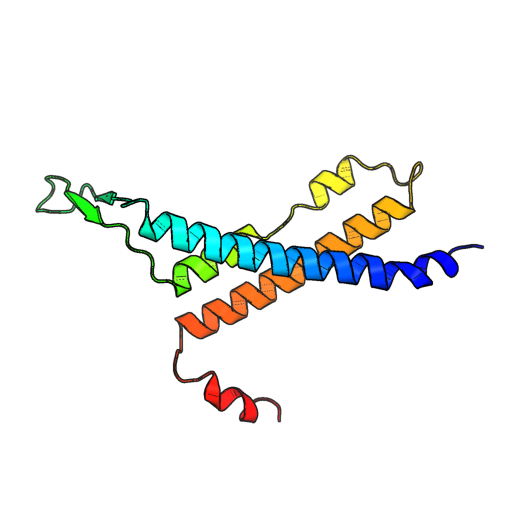0 -17.753 5.124 1.00 43.62 126 ASN A C 1
ATOM 1028 O O . ASN A 1 126 ? 19.986 -18.038 6.168 1.00 43.62 126 ASN A O 1
ATOM 1032 N N . THR A 1 127 ? 18.303 -16.987 5.150 1.00 47.50 127 THR A N 1
ATOM 1033 C CA . THR A 1 127 ? 17.785 -16.355 6.381 1.00 47.50 127 THR A CA 1
ATOM 1034 C C . THR A 1 127 ? 17.229 -17.365 7.398 1.00 47.50 127 THR A C 1
ATOM 1036 O O . THR A 1 127 ? 16.995 -17.008 8.551 1.00 47.50 127 THR A O 1
ATOM 1039 N N . LYS A 1 128 ? 17.120 -18.660 7.050 1.00 40.19 128 LYS A N 1
ATOM 1040 C CA . LYS A 1 128 ? 16.954 -19.732 8.053 1.00 40.19 128 LYS A CA 1
ATOM 1041 C C . LYS A 1 128 ? 18.147 -19.864 9.017 1.00 40.19 128 LYS A C 1
ATOM 1043 O O . LYS A 1 128 ? 17.986 -20.526 10.036 1.00 40.19 128 LYS A O 1
ATOM 1048 N N . MET A 1 129 ? 19.299 -19.241 8.743 1.00 39.09 129 MET A N 1
ATOM 1049 C CA . MET A 1 129 ? 20.465 -19.243 9.642 1.00 39.09 129 MET A CA 1
ATOM 1050 C C . MET A 1 129 ? 20.657 -17.947 10.449 1.00 39.09 129 MET A C 1
ATOM 1052 O O . MET A 1 129 ? 21.541 -17.905 11.294 1.00 39.09 129 MET A O 1
ATOM 1056 N N . ALA A 1 130 ? 19.854 -16.898 10.224 1.00 38.59 130 ALA A N 1
ATOM 1057 C CA . ALA A 1 130 ? 20.030 -15.601 10.899 1.00 38.59 130 ALA A CA 1
ATOM 1058 C C . ALA A 1 130 ? 19.140 -15.408 12.145 1.00 38.59 130 ALA A C 1
ATOM 1060 O O . ALA A 1 130 ? 19.217 -14.373 12.799 1.00 38.59 130 ALA A O 1
ATOM 1061 N N . PHE A 1 131 ? 18.314 -16.403 12.490 1.00 40.59 131 PHE A N 1
ATOM 1062 C CA . PHE A 1 131 ? 17.671 -16.503 13.804 1.00 40.59 131 PHE A CA 1
ATOM 1063 C C . PHE A 1 131 ? 18.465 -17.478 14.691 1.00 40.59 131 PHE A C 1
ATOM 1065 O O . PHE A 1 131 ? 17.996 -18.575 14.999 1.00 40.59 131 PHE A O 1
ATOM 1072 N N . GLN A 1 132 ? 19.681 -17.078 15.065 1.00 34.06 132 GLN A N 1
ATOM 1073 C CA . GLN A 1 132 ? 20.423 -17.608 16.212 1.00 34.06 132 GLN A CA 1
ATOM 1074 C C . GLN A 1 132 ? 20.971 -16.451 17.041 1.00 34.06 132 GLN A C 1
ATOM 1076 O O . GLN A 1 132 ? 21.459 -15.478 16.427 1.00 34.06 132 GLN A O 1
#

Solvent-accessible surface area (backbone atoms only — not comparable to full-atom values): 7697 Å² total; per-residue (Å²): 141,71,69,67,75,52,60,72,51,44,59,60,55,42,51,52,40,55,52,45,53,54,50,50,35,55,49,46,39,53,51,49,54,50,44,61,75,75,46,89,50,61,42,82,36,61,65,40,73,92,61,69,41,33,72,43,77,60,78,74,52,73,64,56,49,45,40,54,35,28,60,67,59,58,65,76,43,68,65,58,55,73,73,55,57,65,90,84,42,61,64,60,53,55,48,50,56,49,38,32,60,50,43,56,54,51,31,52,52,46,35,52,51,45,51,50,49,69,78,40,80,79,54,71,84,53,54,86,69,70,82,116

pLDDT: mean 73.02, std 14.12, range [34.06, 90.62]

Nearest PDB structures (foldseek):
  4toh-assembly1_B  TM=4.241E-01  e=1.601E+00  Pseudomonas aeruginosa PAO1
  5d8r-assembly1_A-2  TM=4.221E-01  e=1.785E+00  Pseudomonas aeruginosa PAO1
  5h75-assembly1_A  TM=3.040E-01  e=2.616E+00  Bacillus sp. HIL-Y85/54728

InterPro domains:
  IPR006153 Cation/H+ exchanger, transmembrane domain [PF00999] (1-120)
  IPR018422 Cation/H+ exchanger, CPA1 family [PTHR10110] (1-123)

Mean predicted aligned error: 11.98 Å

Foldseek 3Di:
DPVVVLVVCLVVLLVVLLVVLVVQLVVQLVVVVVCVVVPQDWDWDCPPPPRNIDTHGPDDDSLNSSLVSLQVSQDDLVVVLVVDDCVPDVNVNVSSVSSNVSSVVSSVVSNVVSVCCVVDVPCPVVCVPVPD